Protein AF-A0A3R8J783-F1 (afdb_monomer_lite)

Organism: NCBI:txid2306423

Foldseek 3Di:
DQQCVLVVVLVVVLCVPDDPVLNVLDDDDDFPCCVPPNVRLQVVLCVCVVVVPPDAAEAEGRCFALPQKAKEAAPVVVVVLVVFDPSHHYDYCPVAPPVRADNRYIYIHPFDDDDRDGHHDDPVVRVVGGDPVSSVVSSVRVSRSVSVVSD

Structure (mmCIF, N/CA/C/O backbone):
data_AF-A0A3R8J783-F1
#
_entry.id   AF-A0A3R8J783-F1
#
loop_
_atom_site.group_PDB
_atom_site.id
_atom_site.type_symbol
_atom_site.label_atom_id
_atom_site.label_alt_id
_atom_site.label_comp_id
_atom_site.label_asym_id
_atom_site.label_entity_id
_atom_site.label_seq_id
_atom_site.pdbx_PDB_ins_code
_atom_site.Cartn_x
_atom_site.Cartn_y
_atom_site.Cartn_z
_atom_site.occupancy
_atom_site.B_iso_or_equiv
_atom_site.auth_seq_id
_atom_site.auth_comp_id
_atom_site.auth_asym_id
_atom_site.auth_atom_id
_atom_site.pdbx_PDB_model_num
ATOM 1 N N . PHE A 1 1 ? 17.919 -7.942 -4.696 1.00 45.06 1 PHE A N 1
ATOM 2 C CA . PHE A 1 1 ? 17.877 -7.763 -3.219 1.00 45.06 1 PHE A CA 1
ATOM 3 C C . PHE A 1 1 ? 17.360 -6.378 -2.814 1.00 45.06 1 PHE A C 1
ATOM 5 O O . PHE A 1 1 ? 16.583 -6.298 -1.880 1.00 45.06 1 PHE A O 1
ATOM 12 N N . VAL A 1 2 ? 17.714 -5.292 -3.517 1.00 56.81 2 VAL A N 1
ATOM 13 C CA . VAL A 1 2 ? 17.330 -3.912 -3.137 1.00 56.81 2 VAL A CA 1
ATOM 14 C C . VAL A 1 2 ? 15.831 -3.606 -3.300 1.00 56.81 2 VAL A C 1
ATOM 16 O O . VAL A 1 2 ? 15.268 -2.865 -2.499 1.00 56.81 2 VAL A O 1
ATOM 19 N N . ARG A 1 3 ? 15.166 -4.215 -4.295 1.00 65.81 3 ARG A N 1
ATOM 20 C CA . ARG A 1 3 ? 13.807 -3.848 -4.740 1.00 65.81 3 ARG A CA 1
ATOM 21 C C . ARG A 1 3 ? 12.763 -3.674 -3.630 1.00 65.81 3 ARG A C 1
ATOM 23 O O . ARG A 1 3 ? 12.056 -2.677 -3.643 1.00 65.81 3 ARG A O 1
ATOM 30 N N . ASN A 1 4 ? 12.674 -4.613 -2.686 1.00 73.94 4 ASN A N 1
ATOM 31 C CA . ASN A 1 4 ? 11.639 -4.611 -1.641 1.00 73.94 4 ASN A CA 1
ATOM 32 C C . ASN A 1 4 ? 12.165 -4.347 -0.224 1.00 73.94 4 ASN A C 1
ATOM 34 O O . ASN A 1 4 ? 11.372 -4.250 0.710 1.00 73.94 4 ASN A O 1
ATOM 38 N N . THR A 1 5 ? 13.476 -4.155 -0.049 1.00 76.31 5 THR A N 1
ATOM 39 C CA . THR A 1 5 ? 14.065 -3.819 1.258 1.00 76.31 5 THR A CA 1
ATOM 40 C C . THR A 1 5 ? 13.466 -2.536 1.830 1.00 76.31 5 THR A C 1
ATOM 42 O O . THR A 1 5 ? 13.195 -2.461 3.026 1.00 76.31 5 THR A O 1
ATOM 45 N N . LEU A 1 6 ? 13.180 -1.550 0.977 1.00 73.56 6 LEU A N 1
ATOM 46 C CA . LEU A 1 6 ? 12.559 -0.300 1.414 1.00 73.56 6 LEU A CA 1
ATOM 47 C C . LEU A 1 6 ? 11.098 -0.471 1.826 1.00 73.56 6 LEU A C 1
ATOM 49 O O . LEU A 1 6 ? 10.693 0.114 2.825 1.00 73.56 6 LEU A O 1
ATOM 53 N N . SER A 1 7 ? 10.337 -1.335 1.151 1.00 78.38 7 SER A N 1
ATOM 54 C CA . SER A 1 7 ? 8.989 -1.715 1.595 1.00 78.38 7 SER A CA 1
ATOM 55 C C . SER A 1 7 ? 9.024 -2.305 3.010 1.00 78.38 7 SER A C 1
ATOM 57 O O . SER A 1 7 ? 8.191 -1.965 3.848 1.00 78.38 7 SER A O 1
ATOM 59 N N . VAL A 1 8 ? 10.032 -3.132 3.314 1.00 81.88 8 VAL A N 1
ATOM 60 C CA . VAL A 1 8 ? 10.222 -3.711 4.654 1.00 81.88 8 VAL A CA 1
ATOM 61 C C . VAL A 1 8 ? 10.590 -2.644 5.684 1.00 81.88 8 VAL A C 1
ATOM 63 O O . VAL A 1 8 ? 9.961 -2.579 6.741 1.00 81.88 8 VAL A O 1
ATOM 66 N N . ILE A 1 9 ? 11.569 -1.784 5.386 1.00 79.56 9 ILE A N 1
ATOM 67 C CA . ILE A 1 9 ? 11.960 -0.674 6.272 1.00 79.56 9 ILE A CA 1
ATOM 68 C C . ILE A 1 9 ? 10.755 0.238 6.542 1.00 79.56 9 ILE A C 1
ATOM 70 O O . ILE A 1 9 ? 10.516 0.622 7.689 1.00 79.56 9 ILE A O 1
ATOM 74 N N . PHE A 1 10 ? 9.941 0.498 5.517 1.00 77.69 10 PHE A N 1
ATOM 75 C CA . PHE A 1 10 ? 8.705 1.263 5.624 1.00 77.69 10 PHE A CA 1
ATOM 76 C C . PHE A 1 10 ? 7.692 0.647 6.571 1.00 77.69 10 PHE A C 1
ATOM 78 O O . PHE A 1 10 ? 7.193 1.326 7.468 1.00 77.69 10 PHE A O 1
ATOM 85 N N . MET A 1 11 ? 7.448 -0.653 6.450 1.00 83.38 11 MET A N 1
ATOM 86 C CA . MET A 1 11 ? 6.570 -1.367 7.374 1.00 83.38 11 MET A CA 1
ATOM 87 C C . MET A 1 11 ? 7.075 -1.294 8.821 1.00 83.38 11 MET A C 1
ATOM 89 O O . MET A 1 11 ? 6.285 -1.073 9.743 1.00 83.38 11 MET A O 1
ATOM 93 N N . VAL A 1 12 ? 8.387 -1.434 9.034 1.00 84.56 12 VAL A N 1
ATOM 94 C CA . VAL A 1 12 ? 8.988 -1.374 10.373 1.00 84.56 12 VAL A CA 1
ATOM 95 C C . VAL A 1 12 ? 8.840 0.016 10.992 1.00 84.56 12 VAL A C 1
ATOM 97 O O . VAL A 1 12 ? 8.398 0.126 12.137 1.00 84.56 12 VAL A O 1
ATOM 100 N N . ASP A 1 13 ? 9.161 1.087 10.268 1.00 82.31 13 ASP A N 1
ATOM 101 C CA . ASP A 1 13 ? 9.027 2.440 10.814 1.00 82.31 13 ASP A CA 1
ATOM 102 C C . ASP A 1 13 ? 7.554 2.869 10.973 1.00 82.31 13 ASP A C 1
ATOM 104 O O . ASP A 1 13 ? 7.203 3.449 12.004 1.00 82.31 13 ASP A O 1
ATOM 108 N N . MET A 1 14 ? 6.644 2.452 10.079 1.00 80.50 14 MET A N 1
ATOM 109 C CA . MET A 1 14 ? 5.197 2.562 10.317 1.00 80.50 14 MET A CA 1
ATOM 110 C C . MET A 1 14 ? 4.784 1.949 11.654 1.00 80.50 14 MET A C 1
ATOM 112 O O . MET A 1 14 ? 4.089 2.597 12.439 1.00 80.50 14 MET A O 1
ATOM 116 N N . CYS A 1 15 ? 5.237 0.730 11.950 1.00 83.75 15 CYS A N 1
ATOM 117 C CA . CYS A 1 15 ? 4.935 0.062 13.214 1.00 83.75 15 CYS A CA 1
ATOM 118 C C . CYS A 1 15 ? 5.426 0.869 14.433 1.00 83.75 15 CYS A C 1
ATOM 120 O O . CYS A 1 15 ? 4.730 0.960 15.454 1.00 83.75 15 CYS A O 1
ATOM 122 N N . ARG A 1 16 ? 6.603 1.503 14.322 1.00 84.19 16 ARG A N 1
ATOM 123 C CA . ARG A 1 16 ? 7.183 2.342 15.384 1.00 84.19 16 ARG A CA 1
ATOM 124 C C . ARG A 1 16 ? 6.367 3.608 15.641 1.00 84.19 16 ARG A C 1
ATOM 126 O O . ARG A 1 16 ? 6.186 3.963 16.804 1.00 84.19 16 ARG A O 1
ATOM 133 N N . LYS A 1 17 ? 5.860 4.261 14.592 1.00 81.19 17 LYS A N 1
ATOM 134 C CA . LYS A 1 17 ? 5.083 5.512 14.708 1.00 81.19 17 LYS A CA 1
ATOM 135 C C . LYS A 1 17 ? 3.609 5.296 15.071 1.00 81.19 17 LYS A C 1
ATOM 137 O O . LYS A 1 17 ? 2.943 6.232 15.502 1.00 81.19 17 LYS A O 1
ATOM 142 N N . MET A 1 18 ? 3.089 4.076 14.940 1.00 83.25 18 MET A N 1
ATOM 143 C CA . MET A 1 18 ? 1.726 3.748 15.366 1.00 83.25 18 MET A CA 1
ATOM 144 C C . MET A 1 18 ? 1.544 3.860 16.887 1.00 83.25 18 MET A C 1
ATOM 146 O O . MET A 1 18 ? 2.431 3.558 17.687 1.00 83.25 18 MET A O 1
ATOM 150 N N . THR A 1 19 ? 0.336 4.218 17.312 1.00 86.88 19 THR A N 1
ATOM 151 C CA . THR A 1 19 ? -0.083 4.090 18.712 1.00 86.88 19 THR A CA 1
ATOM 152 C C . THR A 1 19 ? -0.263 2.618 19.100 1.00 86.88 19 THR A C 1
ATOM 154 O O . THR A 1 19 ? -0.437 1.739 18.253 1.00 86.88 19 THR A O 1
ATOM 157 N N . SER A 1 20 ? -0.291 2.332 20.406 1.00 89.31 20 SER A N 1
ATOM 158 C CA . SER A 1 20 ? -0.575 0.977 20.909 1.00 89.31 20 SER A CA 1
ATOM 159 C C . SER A 1 20 ? -1.919 0.435 20.399 1.00 89.31 20 SER A C 1
ATOM 161 O O . SER A 1 20 ? -2.016 -0.743 20.061 1.00 89.31 20 SER A O 1
ATOM 163 N N . GLN A 1 21 ? -2.944 1.290 20.267 1.00 87.06 21 GLN A N 1
ATOM 164 C CA . GLN A 1 21 ? -4.237 0.862 19.729 1.00 87.06 21 GLN A CA 1
ATOM 165 C C . GLN A 1 21 ? -4.188 0.543 18.231 1.00 87.06 21 GLN A C 1
ATOM 167 O O . GLN A 1 21 ? -4.730 -0.470 17.798 1.00 87.06 21 GLN A O 1
ATOM 172 N N . GLN A 1 22 ? -3.508 1.369 17.434 1.00 84.00 22 GLN A N 1
ATOM 173 C CA . GLN A 1 22 ? -3.337 1.097 16.003 1.00 84.00 22 GLN A CA 1
ATOM 174 C C . GLN A 1 22 ? -2.565 -0.209 15.777 1.00 84.00 22 GLN A C 1
ATOM 176 O O . GLN A 1 22 ? -2.986 -1.035 14.967 1.00 84.00 22 GLN A O 1
ATOM 181 N N . ARG A 1 23 ? -1.502 -0.461 16.558 1.00 85.94 23 ARG A N 1
ATOM 182 C CA . ARG A 1 23 ? -0.726 -1.709 16.468 1.00 85.94 23 ARG A CA 1
ATOM 183 C C . ARG A 1 23 ? -1.563 -2.958 16.749 1.00 85.94 23 ARG A C 1
ATOM 185 O O . ARG A 1 23 ? -1.402 -3.947 16.051 1.00 85.94 23 ARG A O 1
ATOM 192 N N . LYS A 1 24 ? -2.493 -2.920 17.711 1.00 86.31 24 LYS A N 1
ATOM 193 C CA . LYS A 1 24 ? -3.377 -4.065 18.025 1.00 86.31 24 LYS A CA 1
ATOM 194 C C . LYS A 1 24 ? -4.328 -4.445 16.886 1.00 86.31 24 LYS A C 1
ATOM 196 O O . LYS A 1 24 ? -4.844 -5.557 16.879 1.00 86.31 24 LYS A O 1
ATOM 201 N N . LYS A 1 25 ? -4.587 -3.520 15.959 1.00 85.31 25 LYS A N 1
ATOM 202 C CA . LYS A 1 25 ? -5.507 -3.699 14.826 1.00 85.31 25 LYS A CA 1
ATOM 203 C C . LYS A 1 25 ? -4.783 -3.883 13.490 1.00 85.31 25 LYS A C 1
ATOM 205 O O . LYS A 1 25 ? -5.444 -3.999 12.463 1.00 85.31 25 LYS A O 1
ATOM 210 N N . THR A 1 26 ? -3.451 -3.889 13.498 1.00 85.88 26 THR A N 1
ATOM 211 C CA . THR A 1 26 ? -2.624 -3.923 12.290 1.00 85.88 26 THR A CA 1
ATOM 212 C C . THR A 1 26 ? -1.791 -5.195 12.264 1.00 85.88 26 THR A C 1
ATOM 214 O O . THR A 1 26 ? -1.151 -5.542 13.253 1.00 85.88 26 THR A O 1
ATOM 217 N N . VAL A 1 27 ? -1.771 -5.872 11.117 1.00 88.12 27 VAL A N 1
ATOM 218 C CA . VAL A 1 27 ? -0.911 -7.032 10.869 1.00 88.12 27 VAL A CA 1
ATOM 219 C C . VAL A 1 27 ? 0.046 -6.688 9.737 1.00 88.12 27 VAL A C 1
ATOM 221 O O . VAL A 1 27 ? -0.380 -6.233 8.679 1.00 88.12 27 VAL A O 1
ATOM 224 N N . PHE A 1 28 ? 1.335 -6.922 9.966 1.00 88.25 28 PHE A N 1
ATOM 225 C CA . PHE A 1 28 ? 2.373 -6.812 8.947 1.00 88.25 28 PHE A CA 1
ATOM 226 C C . PHE A 1 28 ? 2.659 -8.208 8.396 1.00 88.25 28 PHE A C 1
ATOM 228 O O . PHE A 1 28 ? 2.979 -9.117 9.161 1.00 88.25 28 PHE A O 1
ATOM 235 N N . ALA A 1 29 ? 2.523 -8.382 7.083 1.00 88.25 29 ALA A N 1
ATOM 236 C CA . ALA A 1 29 ? 2.762 -9.652 6.409 1.00 88.25 29 ALA A CA 1
ATOM 237 C C . ALA A 1 29 ? 3.863 -9.489 5.361 1.00 88.25 29 ALA A C 1
ATOM 239 O O . ALA A 1 29 ? 3.795 -8.599 4.518 1.00 88.25 29 ALA A O 1
ATOM 240 N N . PHE A 1 30 ? 4.855 -10.373 5.411 1.00 87.31 30 PHE A N 1
ATOM 241 C CA . PHE A 1 30 ? 5.923 -10.464 4.423 1.00 87.31 30 PHE A CA 1
ATOM 242 C C . PHE A 1 30 ? 5.697 -11.738 3.623 1.00 87.31 30 PHE A C 1
ATOM 244 O O . PHE A 1 30 ? 5.645 -12.828 4.192 1.00 87.31 30 PHE A O 1
ATOM 251 N N . THR A 1 31 ? 5.499 -11.599 2.318 1.00 84.56 31 THR A N 1
ATOM 252 C CA . THR A 1 31 ? 5.172 -12.728 1.447 1.00 84.56 31 THR A CA 1
ATOM 253 C C . THR A 1 31 ? 6.358 -13.077 0.570 1.00 84.56 31 THR A C 1
ATOM 255 O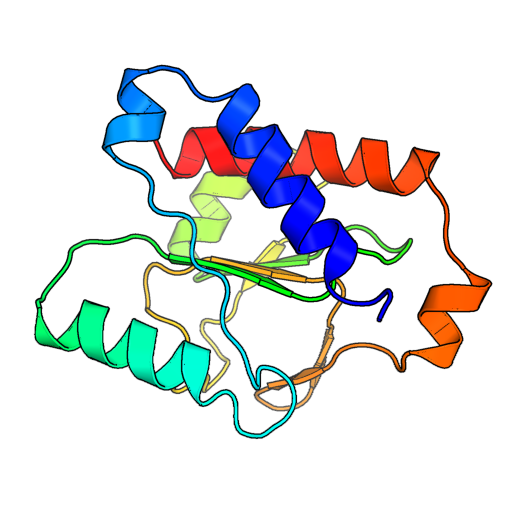 O . THR A 1 31 ? 6.911 -12.201 -0.095 1.00 84.56 31 THR A O 1
ATOM 258 N N . ASP A 1 32 ? 6.703 -14.358 0.529 1.00 77.88 32 ASP A N 1
ATOM 259 C CA . ASP A 1 32 ? 7.722 -14.873 -0.378 1.00 77.88 32 ASP A CA 1
ATOM 260 C C . ASP A 1 32 ? 7.142 -15.159 -1.777 1.00 77.88 32 ASP A C 1
ATOM 262 O O . ASP A 1 32 ? 5.919 -15.241 -1.959 1.00 77.88 32 ASP A O 1
ATOM 266 N N . ASN A 1 33 ? 8.020 -15.320 -2.768 1.00 74.06 33 ASN A N 1
ATOM 267 C CA . ASN A 1 33 ? 7.681 -15.577 -4.170 1.00 74.06 33 ASN A CA 1
ATOM 268 C C . ASN A 1 33 ? 6.782 -14.491 -4.794 1.00 74.06 33 ASN A C 1
ATOM 270 O O . ASN A 1 33 ? 5.899 -14.777 -5.601 1.00 74.06 33 ASN A O 1
ATOM 274 N N . GLY A 1 34 ? 6.994 -13.221 -4.430 1.00 67.25 34 GLY A N 1
ATOM 275 C CA . GLY A 1 34 ? 6.268 -12.088 -5.023 1.00 67.25 34 GLY A CA 1
ATOM 276 C C . GLY A 1 34 ? 6.528 -11.927 -6.528 1.00 67.25 34 GLY A C 1
ATOM 277 O O . GLY A 1 34 ? 5.617 -11.601 -7.285 1.00 67.25 34 GLY A O 1
ATOM 278 N N . CYS A 1 35 ? 7.752 -12.224 -6.974 1.00 65.88 35 CYS A N 1
ATOM 279 C CA . CYS A 1 35 ? 8.139 -12.165 -8.388 1.00 65.88 35 CYS A CA 1
A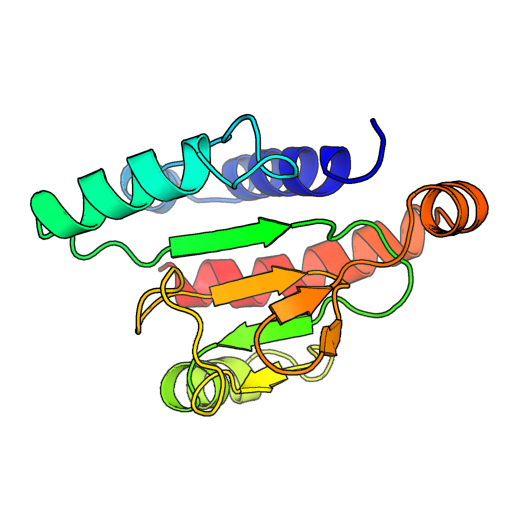TOM 280 C C . CYS A 1 35 ? 7.759 -13.433 -9.171 1.00 65.88 35 CYS A C 1
ATOM 282 O O . CYS A 1 35 ? 7.509 -13.355 -10.371 1.00 65.88 35 CYS A O 1
ATOM 284 N N . GLU A 1 36 ? 7.695 -14.586 -8.501 1.00 64.88 36 GLU A N 1
ATOM 285 C CA . GLU A 1 36 ? 7.393 -15.886 -9.107 1.00 64.88 36 GLU A CA 1
ATOM 286 C C . GLU A 1 36 ? 5.972 -16.318 -8.723 1.00 64.88 36 GLU A C 1
ATOM 288 O O . GLU A 1 36 ? 5.719 -16.891 -7.664 1.00 64.88 36 GLU A O 1
ATOM 293 N N . ASN A 1 37 ? 5.008 -16.007 -9.593 1.00 69.38 37 ASN A N 1
ATOM 294 C CA . ASN A 1 37 ? 3.593 -16.401 -9.486 1.00 69.38 37 ASN A CA 1
ATOM 295 C C . ASN A 1 37 ? 2.813 -15.849 -8.274 1.00 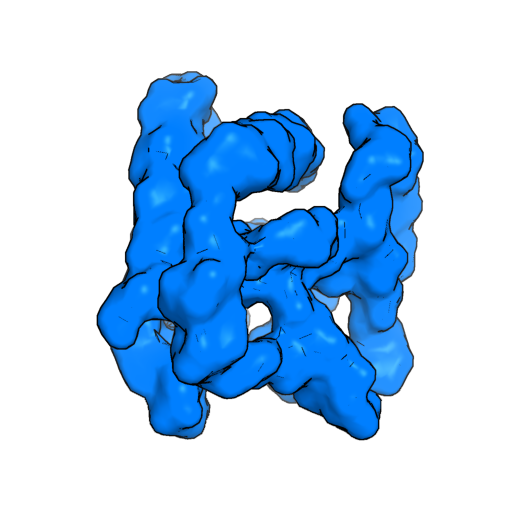69.38 37 ASN A C 1
ATOM 297 O O . ASN A 1 37 ? 1.634 -16.171 -8.114 1.00 69.38 37 ASN A O 1
ATOM 301 N N . ARG A 1 38 ? 3.417 -14.987 -7.441 1.00 75.19 38 ARG A N 1
ATOM 302 C CA . ARG A 1 38 ? 2.762 -14.299 -6.307 1.00 75.19 38 ARG A CA 1
ATOM 303 C C . ARG A 1 38 ? 2.140 -15.266 -5.290 1.00 75.19 38 ARG A C 1
ATOM 305 O O . ARG A 1 38 ? 1.136 -14.950 -4.652 1.00 75.19 38 ARG A O 1
ATOM 312 N N . ASN A 1 39 ? 2.717 -16.458 -5.127 1.00 78.62 39 ASN A N 1
ATOM 313 C CA . ASN A 1 39 ? 2.106 -17.544 -4.350 1.00 78.62 39 ASN A CA 1
ATOM 314 C C . ASN A 1 39 ? 1.834 -17.166 -2.886 1.00 78.62 39 ASN A C 1
ATOM 316 O O . ASN A 1 39 ? 0.739 -17.426 -2.383 1.00 78.62 39 ASN A O 1
ATOM 320 N N . GLY A 1 40 ? 2.788 -16.511 -2.213 1.00 81.88 40 GLY A N 1
ATOM 321 C CA . GLY A 1 40 ? 2.607 -16.077 -0.825 1.00 81.88 40 GLY A CA 1
ATOM 322 C C . GLY A 1 40 ? 1.472 -15.060 -0.670 1.00 81.88 40 GLY A C 1
ATOM 323 O O . GLY A 1 40 ? 0.628 -15.198 0.217 1.00 81.88 40 GLY A O 1
ATOM 324 N N . GLN A 1 41 ? 1.401 -14.083 -1.578 1.00 82.06 41 GLN A N 1
ATOM 325 C CA . GLN A 1 41 ? 0.333 -13.080 -1.610 1.00 82.06 41 GLN A CA 1
ATOM 326 C C . GLN A 1 41 ? -1.029 -13.729 -1.881 1.00 82.06 41 GLN A C 1
ATOM 328 O O . GLN A 1 41 ? -1.990 -13.470 -1.159 1.00 82.06 41 GLN A O 1
ATOM 333 N N . ASN A 1 42 ? -1.111 -14.621 -2.869 1.00 82.38 42 ASN A N 1
ATOM 334 C CA . ASN A 1 42 ? -2.343 -15.324 -3.221 1.00 82.38 42 ASN A CA 1
ATOM 335 C C . ASN A 1 42 ? -2.878 -16.167 -2.060 1.00 82.38 42 ASN A C 1
ATOM 337 O O . ASN A 1 42 ? -4.078 -16.147 -1.787 1.00 82.38 42 ASN A O 1
ATOM 341 N N . MET A 1 43 ? -1.995 -16.870 -1.350 1.00 83.50 43 MET A N 1
ATOM 342 C CA . MET A 1 43 ? -2.367 -17.660 -0.180 1.00 83.50 43 MET A CA 1
ATOM 343 C C . MET A 1 43 ? -2.919 -16.777 0.948 1.00 83.50 43 MET A C 1
ATOM 345 O O . MET A 1 43 ? -3.971 -17.085 1.508 1.00 83.50 43 MET A O 1
ATOM 349 N N . LEU A 1 44 ? -2.254 -15.655 1.244 1.00 85.00 44 LEU A N 1
ATOM 350 C CA . LEU A 1 44 ? -2.697 -14.710 2.271 1.00 85.00 44 LEU A CA 1
ATOM 351 C C . LEU A 1 44 ? -4.054 -14.085 1.928 1.00 85.00 44 LEU A C 1
ATOM 353 O O . LEU A 1 44 ? -4.956 -14.050 2.762 1.00 85.00 44 LEU A O 1
ATOM 357 N N . LEU A 1 45 ? -4.220 -13.610 0.695 1.00 81.38 45 LEU A N 1
ATOM 358 C CA . LEU A 1 45 ? -5.462 -12.979 0.253 1.00 81.38 45 LEU A CA 1
ATOM 359 C C . LEU A 1 45 ? -6.624 -13.966 0.213 1.00 81.38 45 LEU A C 1
ATOM 361 O O . LEU A 1 45 ? -7.736 -13.618 0.613 1.00 81.38 45 LEU A O 1
ATOM 365 N N . LYS A 1 46 ? -6.363 -15.206 -0.215 1.00 83.38 46 LYS A N 1
ATOM 366 C CA . LYS A 1 46 ? -7.342 -16.288 -0.134 1.00 83.38 46 LYS A CA 1
ATOM 367 C C . LYS A 1 46 ? -7.772 -16.513 1.313 1.00 83.38 46 LYS A C 1
ATOM 369 O O . LYS A 1 46 ? -8.965 -16.509 1.583 1.00 83.38 46 LYS A O 1
ATOM 374 N N . TYR A 1 47 ? -6.827 -16.595 2.249 1.00 84.31 47 TYR A N 1
ATOM 375 C CA . TYR A 1 47 ? -7.142 -16.737 3.671 1.00 84.31 47 TYR A CA 1
ATOM 376 C C . TYR A 1 47 ? -7.991 -15.570 4.202 1.00 84.31 47 TYR A C 1
ATOM 378 O O . TYR A 1 47 ? -9.001 -15.798 4.864 1.00 84.31 47 TYR A O 1
ATOM 386 N N . ILE A 1 48 ? -7.634 -14.322 3.884 1.00 83.12 48 ILE A N 1
ATOM 387 C CA . ILE A 1 48 ? -8.402 -13.129 4.288 1.00 83.12 48 ILE A CA 1
ATOM 388 C C . ILE A 1 48 ? -9.839 -13.200 3.754 1.00 83.12 48 ILE A C 1
ATOM 390 O O . ILE A 1 48 ? -10.790 -12.951 4.499 1.00 83.12 48 ILE A O 1
ATOM 394 N N . LYS A 1 49 ? -10.000 -13.563 2.476 1.00 77.75 49 LYS A N 1
ATOM 395 C CA . LYS A 1 49 ? -11.300 -13.671 1.806 1.00 77.75 49 LYS A CA 1
ATOM 396 C C . LYS A 1 49 ? -12.155 -14.793 2.394 1.00 77.75 49 LYS A C 1
ATOM 398 O O . LYS A 1 49 ? -13.317 -14.553 2.719 1.00 77.75 49 LYS A O 1
ATOM 403 N N . ASP A 1 50 ? -11.579 -15.981 2.551 1.00 79.88 50 ASP A N 1
ATOM 404 C CA . ASP A 1 50 ? -12.276 -17.179 3.027 1.00 79.88 50 ASP A CA 1
ATOM 405 C C . ASP A 1 50 ? -12.734 -17.018 4.486 1.00 79.88 50 ASP A C 1
ATOM 407 O O . ASP A 1 50 ? -13.798 -17.504 4.861 1.00 79.88 50 ASP A O 1
ATOM 411 N N . ASN A 1 51 ? -11.992 -16.252 5.293 1.00 78.69 51 ASN A N 1
ATOM 412 C CA . ASN A 1 51 ? -12.352 -15.949 6.680 1.00 78.69 51 ASN A CA 1
ATOM 413 C C . ASN A 1 51 ? -13.239 -14.698 6.832 1.00 78.69 51 ASN A C 1
ATOM 415 O O . ASN A 1 51 ? -13.425 -14.218 7.949 1.00 78.69 51 ASN A O 1
ATOM 419 N N . GLN A 1 52 ? -13.756 -14.138 5.728 1.00 63.69 52 GLN A N 1
ATOM 420 C CA . GLN A 1 52 ? -14.548 -12.898 5.696 1.00 63.69 52 GLN A CA 1
ATOM 421 C C . GLN A 1 52 ? -13.925 -11.744 6.495 1.00 63.69 52 GLN A C 1
ATOM 423 O O . GLN A 1 52 ? -14.626 -10.852 6.981 1.00 63.69 52 GLN A O 1
ATOM 428 N N . ALA A 1 53 ? -12.599 -11.738 6.634 1.00 64.12 53 ALA A N 1
ATOM 429 C CA . ALA A 1 53 ? -11.927 -10.713 7.398 1.00 64.12 53 ALA A CA 1
ATOM 430 C C . ALA A 1 53 ? -12.197 -9.369 6.714 1.00 64.12 53 ALA A C 1
ATOM 432 O O . ALA A 1 53 ? -11.864 -9.161 5.546 1.00 64.12 53 ALA A O 1
ATOM 433 N N . HIS A 1 54 ? -12.808 -8.427 7.435 1.00 68.31 54 HIS A N 1
ATOM 434 C CA . HIS A 1 54 ? -13.023 -7.056 6.962 1.00 68.31 54 HIS A CA 1
ATOM 435 C C . HIS A 1 54 ? -11.720 -6.238 6.971 1.00 68.31 54 HIS A C 1
ATOM 437 O O . HIS A 1 54 ? -11.711 -5.066 7.349 1.00 68.31 54 HIS A O 1
ATOM 443 N N . ALA A 1 55 ? -10.612 -6.859 6.570 1.00 76.00 55 ALA A N 1
ATOM 444 C CA . ALA A 1 55 ? -9.312 -6.230 6.499 1.00 76.00 55 ALA A CA 1
ATOM 445 C C . ALA A 1 55 ? -9.253 -5.284 5.294 1.00 76.00 55 ALA A C 1
ATOM 447 O O . ALA A 1 55 ? -9.726 -5.599 4.201 1.00 76.00 55 ALA A O 1
ATOM 448 N N . LYS A 1 56 ? -8.662 -4.109 5.508 1.00 82.44 56 LYS A N 1
ATOM 449 C CA . LYS A 1 56 ? -8.140 -3.277 4.425 1.00 82.44 56 LYS A CA 1
ATOM 450 C C . LYS A 1 56 ? -6.707 -3.750 4.193 1.00 82.44 56 LYS A C 1
ATOM 452 O O . LYS A 1 56 ? -5.931 -3.756 5.148 1.00 82.44 56 LYS A O 1
ATOM 457 N N . VAL A 1 57 ? -6.367 -4.167 2.977 1.00 85.62 57 VAL A N 1
ATOM 458 C CA . VAL A 1 57 ? -5.005 -4.617 2.663 1.00 85.62 57 VAL A CA 1
ATOM 459 C C . VAL A 1 57 ? -4.248 -3.487 1.982 1.00 85.62 57 VAL A C 1
ATOM 461 O O . VAL A 1 57 ? -4.761 -2.849 1.064 1.00 85.62 57 VAL A O 1
ATOM 464 N N . ILE A 1 58 ? -3.031 -3.233 2.453 1.00 85.81 58 ILE A N 1
ATOM 465 C CA . ILE A 1 58 ? -2.120 -2.262 1.853 1.00 85.81 58 ILE A CA 1
ATOM 466 C C . ILE A 1 58 ? -0.928 -3.039 1.318 1.00 85.81 58 ILE A C 1
ATOM 468 O O . ILE A 1 58 ? -0.188 -3.652 2.084 1.00 85.81 58 ILE A O 1
ATOM 472 N N . HIS A 1 59 ? -0.780 -3.036 0.000 1.00 86.00 59 HIS A N 1
ATOM 473 C CA . HIS A 1 59 ? 0.301 -3.709 -0.703 1.00 86.00 59 HIS A CA 1
ATOM 474 C C . HIS A 1 59 ? 1.432 -2.707 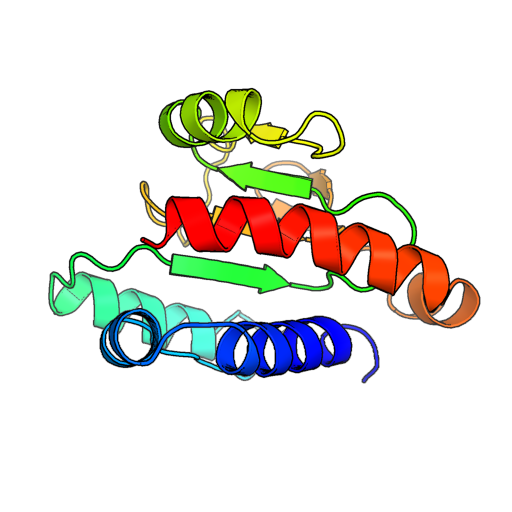-0.924 1.00 86.00 59 HIS A C 1
ATOM 476 O O . HIS A 1 59 ? 1.201 -1.625 -1.463 1.00 86.00 59 HIS A O 1
ATOM 482 N N . LEU A 1 60 ? 2.643 -3.069 -0.509 1.00 82.38 60 LEU A N 1
ATOM 483 C CA . LEU A 1 60 ? 3.854 -2.273 -0.695 1.00 82.38 60 LEU A CA 1
ATOM 484 C C . LEU A 1 60 ? 4.796 -3.065 -1.594 1.00 82.38 60 LEU A C 1
ATOM 486 O O . LEU A 1 60 ? 5.331 -4.087 -1.166 1.00 82.38 60 LEU A O 1
ATOM 490 N N . ASP A 1 61 ? 4.988 -2.608 -2.827 1.00 79.06 61 ASP A N 1
ATOM 491 C CA . ASP A 1 61 ? 5.832 -3.311 -3.791 1.00 79.06 61 ASP A CA 1
ATOM 492 C C . ASP A 1 61 ? 6.729 -2.332 -4.539 1.00 79.06 61 ASP A C 1
ATOM 494 O O . ASP A 1 61 ? 6.254 -1.449 -5.250 1.00 79.06 61 ASP A O 1
ATOM 498 N N . CYS A 1 62 ? 8.037 -2.492 -4.364 1.00 76.25 62 CYS A N 1
ATOM 499 C CA . CYS A 1 62 ? 9.080 -1.675 -4.967 1.00 76.25 62 CYS A CA 1
ATOM 500 C C . CYS A 1 62 ? 8.809 -0.173 -4.838 1.00 76.25 62 CYS A C 1
ATOM 502 O O . CYS A 1 62 ? 8.693 0.513 -5.849 1.00 76.25 62 CYS A O 1
ATOM 504 N N . ILE A 1 63 ? 8.717 0.316 -3.596 1.00 74.94 63 ILE A N 1
ATOM 505 C CA . ILE A 1 63 ? 8.561 1.747 -3.252 1.00 74.94 63 ILE A CA 1
ATOM 506 C C . ILE A 1 63 ? 9.905 2.507 -3.202 1.00 74.94 63 ILE A C 1
ATOM 508 O O . ILE A 1 63 ? 10.033 3.541 -2.551 1.00 74.94 63 ILE A O 1
ATOM 512 N N . ALA A 1 64 ? 10.934 1.918 -3.808 1.00 62.44 64 ALA A N 1
ATOM 513 C CA . ALA A 1 64 ? 12.334 2.279 -3.648 1.00 62.44 64 ALA A CA 1
ATOM 514 C C . ALA A 1 64 ? 12.861 3.300 -4.672 1.00 62.44 64 ALA A C 1
ATOM 516 O O . ALA A 1 64 ? 14.008 3.721 -4.546 1.00 62.44 64 ALA A O 1
ATOM 517 N N . ASP A 1 65 ? 12.075 3.648 -5.694 1.00 65.94 65 ASP A N 1
ATOM 518 C CA . ASP A 1 65 ? 12.537 4.485 -6.808 1.00 65.94 65 ASP A CA 1
ATOM 519 C C . ASP A 1 65 ? 12.271 5.987 -6.592 1.00 65.94 65 ASP A C 1
ATOM 521 O O . ASP A 1 65 ? 11.394 6.393 -5.825 1.00 65.94 65 ASP A O 1
ATOM 525 N N . LEU A 1 66 ? 13.023 6.800 -7.339 1.00 53.19 66 LEU A N 1
ATOM 526 C CA . LEU A 1 66 ? 13.077 8.261 -7.310 1.00 53.19 66 LEU A CA 1
ATOM 527 C C . LEU A 1 66 ? 11.790 8.966 -7.746 1.00 53.19 66 LEU A C 1
ATOM 529 O O . LEU A 1 66 ? 11.526 10.095 -7.339 1.00 53.19 66 LEU A O 1
ATOM 533 N N . SER A 1 67 ? 11.000 8.341 -8.615 1.00 59.59 67 SER A N 1
ATOM 534 C CA . SER A 1 67 ? 9.752 8.933 -9.101 1.00 59.59 67 SER A CA 1
ATOM 535 C C . SER A 1 67 ? 8.661 8.724 -8.056 1.00 59.59 67 SER A C 1
ATOM 537 O O . SER A 1 67 ? 8.461 7.599 -7.634 1.00 59.59 67 SER A O 1
ATOM 539 N N . SER A 1 68 ? 7.989 9.779 -7.591 1.00 68.81 68 SER A N 1
ATOM 540 C CA . SER A 1 68 ? 7.015 9.724 -6.487 1.00 68.81 68 SER A CA 1
ATOM 541 C C . SER A 1 68 ? 6.148 8.448 -6.493 1.00 68.81 68 SER A C 1
ATOM 543 O O . SER A 1 68 ? 5.591 8.102 -7.540 1.00 68.81 68 SER A O 1
ATOM 545 N N . PRO A 1 69 ? 6.020 7.738 -5.355 1.00 74.88 69 PRO A N 1
ATOM 546 C CA . PRO A 1 69 ? 5.265 6.494 -5.285 1.00 74.88 69 PRO A CA 1
ATOM 547 C C . PRO A 1 69 ? 3.827 6.726 -5.740 1.00 74.88 69 PRO A C 1
ATOM 549 O O . PRO A 1 69 ? 3.177 7.702 -5.355 1.00 74.88 69 PRO A O 1
ATOM 552 N N . VAL A 1 70 ? 3.325 5.807 -6.559 1.00 82.19 70 VAL A N 1
ATOM 553 C CA . VAL A 1 70 ? 1.961 5.859 -7.067 1.00 82.19 70 VAL A CA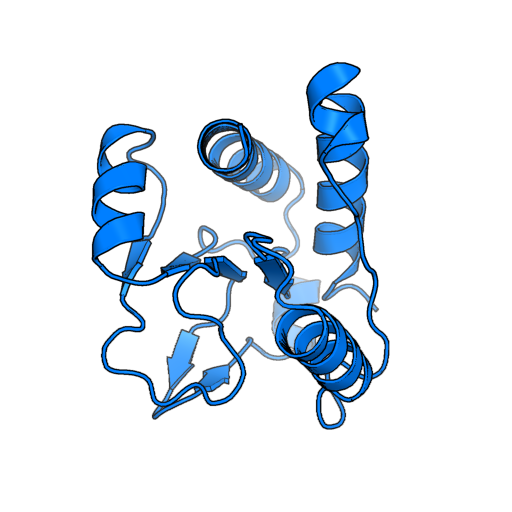 1
ATOM 554 C C . VAL A 1 70 ? 1.074 5.021 -6.163 1.00 82.19 70 VAL A C 1
ATOM 556 O O . VAL A 1 70 ? 1.381 3.865 -5.861 1.00 82.19 70 VAL A O 1
ATOM 559 N N . ILE A 1 71 ? -0.045 5.605 -5.748 1.00 85.44 71 ILE A N 1
ATOM 560 C CA . ILE A 1 71 ? -1.087 4.909 -5.008 1.00 85.44 71 ILE A CA 1
ATOM 561 C C . ILE A 1 71 ? -2.191 4.510 -5.979 1.00 85.44 71 ILE A C 1
ATOM 563 O O . ILE A 1 71 ? -2.898 5.347 -6.542 1.00 85.44 71 ILE A O 1
ATOM 567 N N . TYR A 1 72 ? -2.355 3.206 -6.124 1.00 85.81 72 TYR A N 1
ATOM 568 C CA . TYR A 1 72 ? -3.401 2.569 -6.895 1.00 85.81 72 TYR A CA 1
ATOM 569 C C . TYR A 1 72 ? -4.521 2.108 -5.961 1.00 85.81 72 TYR A C 1
ATOM 571 O O . TYR A 1 72 ? -4.290 1.330 -5.034 1.00 85.81 72 TYR A O 1
ATOM 579 N N . ALA A 1 73 ? -5.740 2.592 -6.188 1.00 86.69 73 ALA A N 1
ATOM 580 C CA . ALA A 1 73 ? -6.911 2.211 -5.401 1.00 86.69 73 ALA A CA 1
ATOM 581 C C . ALA A 1 73 ? -8.201 2.403 -6.208 1.00 86.69 73 ALA A C 1
ATOM 583 O O . ALA A 1 73 ? -8.187 2.974 -7.294 1.00 86.69 73 ALA A O 1
ATOM 584 N N . ASN A 1 74 ? -9.336 1.935 -5.689 1.00 86.56 74 ASN A N 1
ATOM 585 C CA . ASN A 1 74 ? -10.626 2.237 -6.315 1.00 86.56 74 ASN A CA 1
ATOM 586 C C . ASN A 1 74 ? -10.935 3.752 -6.240 1.00 86.56 74 ASN A C 1
ATOM 588 O O . ASN A 1 74 ? -10.456 4.451 -5.336 1.00 86.56 74 ASN A O 1
ATOM 592 N N . SER A 1 75 ? -11.801 4.273 -7.118 1.00 85.69 75 SER A N 1
ATOM 593 C CA . SER A 1 75 ? -12.100 5.720 -7.140 1.00 85.69 75 SER A CA 1
ATOM 594 C C . SER A 1 75 ? -12.709 6.236 -5.830 1.00 85.69 75 SER A C 1
ATOM 596 O O . SER A 1 75 ? -12.561 7.406 -5.479 1.00 85.69 75 SER A O 1
ATOM 598 N N . LYS A 1 76 ? -13.403 5.379 -5.067 1.00 84.88 76 LYS A N 1
ATOM 599 C CA . LYS A 1 76 ? -13.988 5.759 -3.768 1.00 84.88 76 LYS A CA 1
ATOM 600 C C . LYS A 1 76 ? -12.923 6.005 -2.698 1.00 84.88 76 LYS A C 1
ATOM 602 O O . LYS A 1 76 ? -13.143 6.832 -1.818 1.00 84.88 76 LYS A O 1
ATOM 607 N N . ILE A 1 77 ? -11.818 5.266 -2.732 1.00 85.19 77 ILE A N 1
ATOM 608 C CA . ILE A 1 77 ? -10.674 5.417 -1.834 1.00 85.19 77 ILE A CA 1
ATOM 609 C C . ILE A 1 77 ? -9.844 6.613 -2.284 1.00 85.19 77 ILE A C 1
ATOM 611 O O . ILE A 1 77 ? -9.500 7.430 -1.438 1.00 85.19 77 ILE A O 1
ATOM 615 N N . ILE A 1 78 ? -9.615 6.776 -3.590 1.00 85.88 78 ILE A N 1
ATOM 616 C CA . ILE A 1 78 ? -8.896 7.934 -4.143 1.00 85.88 78 ILE A CA 1
ATOM 617 C C . ILE A 1 78 ? -9.518 9.243 -3.670 1.00 85.88 78 ILE A C 1
ATOM 619 O O . ILE A 1 78 ? -8.823 10.041 -3.056 1.00 85.88 78 ILE A O 1
ATOM 623 N N . LYS A 1 79 ? -10.841 9.400 -3.787 1.00 84.56 79 LYS A N 1
ATOM 624 C CA . LYS A 1 79 ? -11.546 10.594 -3.284 1.00 84.56 79 LYS A CA 1
ATOM 625 C C . LYS A 1 79 ? -11.323 10.878 -1.795 1.00 84.56 79 LYS A C 1
ATOM 627 O O . LYS A 1 79 ? -11.417 12.021 -1.364 1.00 84.56 79 LYS A O 1
ATOM 632 N N . LYS A 1 80 ? -11.060 9.849 -0.981 1.00 81.62 80 LYS A N 1
ATOM 633 C CA . LYS A 1 80 ? -10.740 10.017 0.449 1.00 81.62 80 LYS A CA 1
ATOM 634 C C . LYS A 1 80 ? -9.287 10.429 0.684 1.00 81.62 80 LYS A C 1
ATOM 636 O O . LYS A 1 80 ? -9.002 11.008 1.730 1.00 81.62 80 LYS A O 1
ATOM 641 N N . LEU A 1 81 ? -8.390 10.091 -0.241 1.00 77.75 81 LEU A N 1
ATOM 642 C CA . LEU A 1 81 ? -6.961 10.395 -0.184 1.00 77.75 81 LEU A CA 1
ATOM 643 C C . LEU A 1 81 ? -6.633 11.757 -0.815 1.00 77.75 81 LEU A C 1
ATOM 645 O O . LEU A 1 81 ? -5.782 12.458 -0.281 1.00 77.75 81 LEU A O 1
ATOM 649 N N . GLU A 1 82 ? -7.350 12.170 -1.868 1.00 76.81 82 GLU A N 1
ATOM 650 C CA . GLU A 1 82 ? -7.187 13.467 -2.560 1.00 76.81 82 GLU A CA 1
ATOM 651 C C . GLU A 1 82 ? -7.287 14.680 -1.616 1.00 76.81 82 GLU A C 1
ATOM 653 O O . GLU A 1 82 ? -6.717 15.731 -1.888 1.00 76.81 82 GLU A O 1
ATOM 658 N N . GLY A 1 83 ? -7.979 14.543 -0.480 1.00 67.44 83 GLY A N 1
ATOM 659 C CA . GLY A 1 83 ? -8.101 15.596 0.532 1.00 67.44 83 GLY A CA 1
ATOM 660 C C . GLY A 1 83 ? -6.994 15.626 1.595 1.00 67.44 83 GLY A C 1
ATOM 661 O O . GLY A 1 83 ? -7.090 16.434 2.516 1.00 67.44 83 GLY A O 1
ATOM 662 N N . GLN A 1 84 ? -5.999 14.733 1.535 1.00 67.75 84 GLN A N 1
ATOM 663 C CA . GLN A 1 84 ? -5.025 14.543 2.623 1.00 67.75 84 GLN A CA 1
ATOM 664 C C . GLN A 1 84 ? -3.601 14.992 2.281 1.00 67.75 84 GLN A C 1
ATOM 666 O O . GLN A 1 84 ? -2.892 15.437 3.187 1.00 67.75 84 GLN A O 1
ATOM 671 N N . ASP A 1 85 ? -3.187 14.898 1.013 1.00 64.88 85 ASP A N 1
ATOM 672 C CA . ASP A 1 85 ? -1.846 15.293 0.572 1.00 64.88 85 ASP A CA 1
ATOM 673 C C . ASP A 1 85 ? -1.796 15.563 -0.946 1.00 64.88 85 ASP A C 1
ATOM 675 O O . ASP A 1 85 ? -2.285 14.755 -1.735 1.00 64.88 85 ASP A O 1
ATOM 679 N N . GLN A 1 86 ? -1.207 16.694 -1.351 1.00 59.03 86 GLN A N 1
ATOM 680 C CA . GLN A 1 86 ? -1.106 17.119 -2.755 1.00 59.03 86 GLN A CA 1
ATOM 681 C C . GLN A 1 86 ? 0.085 16.491 -3.497 1.00 59.03 86 GLN A C 1
ATOM 683 O O . GLN A 1 86 ? 0.141 16.577 -4.721 1.00 59.03 86 GLN A O 1
ATOM 688 N N . GLU A 1 87 ? 1.031 15.861 -2.792 1.00 68.06 87 GLU A N 1
ATOM 689 C CA . GLU A 1 87 ? 2.220 15.262 -3.419 1.00 68.06 87 GLU A CA 1
ATOM 690 C C . GLU A 1 87 ? 2.004 13.809 -3.886 1.00 68.06 87 GLU A C 1
ATOM 692 O O . GLU A 1 87 ? 2.884 13.217 -4.513 1.00 68.06 87 GLU A O 1
ATOM 697 N N . LEU A 1 88 ? 0.844 13.210 -3.598 1.00 70.94 88 LEU A N 1
ATOM 698 C CA . LEU A 1 88 ? 0.565 11.819 -3.946 1.00 70.94 88 LEU A CA 1
ATOM 699 C C . LEU A 1 88 ? 0.064 11.679 -5.381 1.00 70.94 88 LEU A C 1
ATOM 701 O O . LEU A 1 88 ? -0.943 12.266 -5.774 1.00 70.94 88 LEU A O 1
ATOM 705 N N . ILE A 1 89 ? 0.713 10.803 -6.147 1.00 81.25 89 ILE A N 1
ATOM 706 C CA . ILE A 1 89 ? 0.202 10.388 -7.451 1.00 81.25 89 ILE A CA 1
ATOM 707 C C . ILE A 1 89 ? -0.850 9.305 -7.212 1.00 81.25 89 ILE A C 1
ATOM 709 O O . ILE A 1 89 ? -0.523 8.167 -6.877 1.00 81.25 89 ILE A O 1
ATOM 713 N N . LEU A 1 90 ? -2.121 9.656 -7.383 1.00 84.50 90 LEU A N 1
ATOM 714 C CA . LEU A 1 90 ? -3.246 8.739 -7.209 1.00 84.50 90 LEU A CA 1
ATOM 715 C C . LEU A 1 90 ? -3.726 8.234 -8.573 1.00 84.50 90 LEU A C 1
ATOM 717 O O . LEU A 1 90 ? -3.924 9.021 -9.499 1.00 84.50 90 LEU A O 1
ATOM 721 N N . LYS A 1 91 ? -3.930 6.922 -8.709 1.00 86.81 91 LYS A N 1
ATOM 722 C CA . LYS A 1 91 ? -4.447 6.306 -9.938 1.00 86.81 91 LYS A CA 1
ATOM 723 C C . LYS A 1 91 ? -5.539 5.292 -9.641 1.00 86.81 91 LYS A C 1
ATOM 725 O O . LYS A 1 91 ? -5.380 4.428 -8.781 1.00 86.81 91 LYS A O 1
ATOM 730 N N . SER A 1 92 ? -6.646 5.390 -10.374 1.00 85.00 92 SER A N 1
ATOM 731 C CA . SER A 1 92 ? -7.748 4.438 -10.237 1.00 85.00 92 SER A CA 1
ATOM 732 C C . SER A 1 92 ? -7.390 3.093 -10.849 1.00 85.00 92 SER A C 1
ATOM 734 O O . SER A 1 92 ? -6.780 3.034 -11.915 1.00 85.00 92 SER A O 1
ATOM 736 N N . ILE A 1 93 ? -7.793 2.023 -10.169 1.00 80.75 93 ILE A N 1
ATOM 737 C CA . ILE A 1 93 ? -7.739 0.651 -10.691 1.00 80.75 93 ILE A CA 1
ATOM 738 C C . ILE A 1 93 ? -9.116 0.116 -11.080 1.00 80.75 93 ILE A C 1
ATOM 740 O O . ILE A 1 93 ? -9.235 -1.070 -11.357 1.00 80.75 93 ILE A O 1
ATOM 744 N N . ASP A 1 94 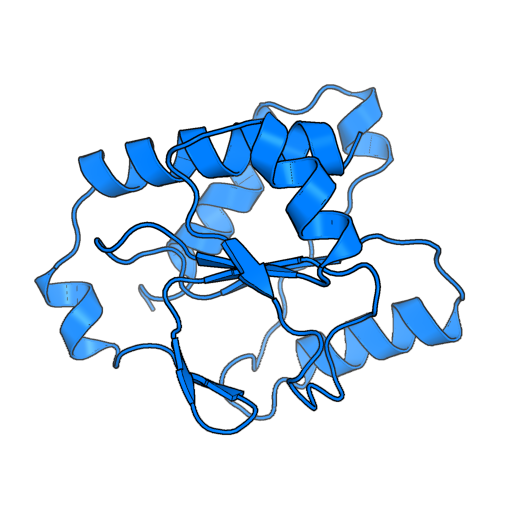? -10.159 0.955 -11.092 1.00 76.69 94 ASP A N 1
ATOM 745 C CA . ASP A 1 94 ? -11.532 0.505 -11.377 1.00 76.69 94 ASP A CA 1
ATOM 746 C C . ASP A 1 94 ? -11.681 -0.131 -12.771 1.00 76.69 94 ASP A C 1
ATOM 748 O O . ASP A 1 94 ? -12.576 -0.946 -12.981 1.00 76.69 94 ASP A O 1
ATOM 752 N N . GLU A 1 95 ? -10.793 0.227 -13.702 1.00 63.72 95 GLU A N 1
ATOM 753 C CA . GLU A 1 95 ? -10.751 -0.289 -15.075 1.00 63.72 95 GLU A CA 1
ATOM 754 C C . GLU A 1 95 ? -9.734 -1.428 -15.264 1.00 63.72 95 GLU A C 1
ATOM 756 O O . GLU A 1 95 ? -9.639 -1.992 -16.351 1.00 63.72 95 GLU A O 1
ATOM 761 N N . LEU A 1 96 ? -8.971 -1.783 -14.223 1.00 64.62 96 LEU A N 1
ATOM 762 C CA . LEU A 1 96 ? -7.970 -2.845 -14.291 1.00 64.62 96 LEU A CA 1
ATOM 763 C C . LEU A 1 96 ? -8.551 -4.160 -13.793 1.00 64.62 96 LEU A C 1
ATOM 765 O O . LEU A 1 96 ? -9.013 -4.264 -12.657 1.00 64.62 96 LEU A O 1
ATOM 769 N N . ASP A 1 97 ? -8.449 -5.196 -14.623 1.00 56.81 97 ASP A N 1
ATOM 770 C CA . ASP A 1 97 ? -8.848 -6.558 -14.269 1.00 56.81 97 ASP A CA 1
ATOM 771 C C . ASP A 1 97 ? -7.780 -7.237 -13.395 1.00 56.81 97 ASP A C 1
ATOM 773 O O . ASP A 1 97 ? -7.102 -8.193 -13.776 1.00 56.81 97 ASP A O 1
ATOM 777 N N . TYR A 1 98 ? -7.563 -6.680 -12.204 1.00 60.22 98 TYR A N 1
ATOM 778 C CA . TYR A 1 98 ? -6.658 -7.250 -11.219 1.00 60.22 98 TYR A CA 1
ATOM 779 C C . TYR A 1 98 ? -7.411 -8.284 -10.382 1.00 60.22 98 TYR A C 1
ATOM 781 O O . TYR A 1 98 ? -7.968 -7.973 -9.329 1.00 60.22 98 TYR A O 1
ATOM 789 N N . ALA A 1 99 ? -7.365 -9.549 -10.806 1.00 54.22 99 ALA A N 1
ATOM 790 C CA . ALA A 1 99 ? -7.999 -10.678 -10.111 1.00 54.22 99 ALA A CA 1
ATOM 791 C C . ALA A 1 99 ? -7.587 -10.837 -8.626 1.00 54.22 99 ALA A C 1
ATOM 793 O O . ALA A 1 99 ? -8.235 -11.562 -7.869 1.00 54.22 99 ALA A O 1
ATOM 794 N N . HIS A 1 100 ? -6.516 -10.158 -8.202 1.00 63.00 100 HIS A N 1
ATOM 795 C CA . HIS A 1 100 ? -5.880 -10.315 -6.896 1.00 63.00 100 HIS A CA 1
ATOM 796 C C . HIS A 1 100 ? -5.950 -9.072 -5.997 1.00 63.00 100 HIS A C 1
ATOM 798 O O . HIS A 1 100 ? -5.531 -9.160 -4.851 1.00 63.00 100 HIS A O 1
ATOM 804 N N . ILE A 1 101 ? -6.456 -7.922 -6.459 1.00 68.56 101 ILE A N 1
ATOM 805 C CA . ILE A 1 101 ? -6.588 -6.735 -5.595 1.00 68.56 101 ILE A CA 1
ATOM 806 C C . ILE A 1 101 ? -8.033 -6.651 -5.104 1.00 68.56 101 ILE A C 1
ATOM 808 O O . ILE A 1 101 ? -8.980 -6.592 -5.887 1.00 68.56 101 ILE A O 1
ATOM 812 N N . GLY A 1 102 ? -8.221 -6.668 -3.786 1.00 70.62 102 GLY A N 1
ATOM 813 C CA . GLY A 1 102 ? -9.538 -6.523 -3.184 1.00 70.62 102 GLY A CA 1
ATOM 814 C C . GLY A 1 102 ? -10.140 -5.143 -3.452 1.00 70.62 102 GLY A C 1
ATOM 815 O O . GLY A 1 102 ? -9.445 -4.135 -3.535 1.00 70.62 102 GLY A O 1
ATOM 816 N N . LYS A 1 103 ? -11.477 -5.047 -3.488 1.00 73.38 103 LYS A N 1
ATOM 817 C CA . LYS A 1 103 ? -12.184 -3.761 -3.672 1.00 73.38 103 LYS A CA 1
ATOM 818 C C . LYS A 1 103 ? -11.836 -2.702 -2.620 1.00 73.38 103 LYS A C 1
ATOM 820 O O . LYS A 1 103 ? -12.201 -1.551 -2.809 1.00 73.38 103 LYS A O 1
ATOM 825 N N . LYS A 1 104 ? -11.249 -3.077 -1.483 1.00 78.38 104 LYS A N 1
ATOM 826 C CA . LYS A 1 104 ? -10.890 -2.168 -0.382 1.00 78.38 104 LYS A CA 1
ATOM 827 C C . LYS A 1 104 ? -9.379 -1.978 -0.243 1.00 78.38 104 LYS A C 1
ATOM 829 O O . LYS A 1 104 ? -8.951 -1.328 0.710 1.00 78.38 104 LYS A O 1
ATOM 834 N N . ASP A 1 105 ? -8.612 -2.560 -1.151 1.00 84.00 105 ASP A N 1
ATOM 835 C CA . ASP A 1 105 ? -7.166 -2.596 -1.062 1.00 84.00 105 ASP A CA 1
ATOM 836 C C . ASP A 1 105 ? -6.560 -1.316 -1.632 1.00 84.00 105 ASP A C 1
ATOM 838 O O . ASP A 1 105 ? -7.154 -0.625 -2.466 1.00 84.00 105 ASP A O 1
ATOM 842 N N . ILE A 1 106 ? -5.351 -1.025 -1.168 1.00 85.88 106 ILE A N 1
ATOM 843 C CA . ILE A 1 106 ? -4.490 0.022 -1.699 1.00 85.88 106 ILE A CA 1
ATOM 844 C C . ILE A 1 106 ? -3.186 -0.638 -2.127 1.00 85.88 106 ILE A C 1
ATOM 846 O O . ILE A 1 106 ? -2.613 -1.406 -1.359 1.00 85.88 106 ILE A O 1
ATOM 850 N N . VAL A 1 107 ? -2.699 -0.330 -3.324 1.00 86.12 107 VAL A N 1
ATOM 851 C CA . VAL A 1 107 ? -1.367 -0.739 -3.780 1.00 86.12 107 VAL A CA 1
ATOM 852 C C . VAL A 1 107 ? -0.486 0.488 -3.909 1.00 86.12 107 VAL A C 1
ATOM 854 O O . VAL A 1 107 ? -0.888 1.483 -4.503 1.00 86.12 107 VAL A O 1
ATOM 857 N N . ILE A 1 108 ? 0.713 0.418 -3.349 1.00 84.69 108 ILE A N 1
ATOM 858 C CA . ILE A 1 108 ? 1.680 1.509 -3.342 1.00 84.69 108 ILE A CA 1
ATOM 859 C C . ILE A 1 108 ? 2.968 0.982 -3.936 1.00 84.69 108 ILE A C 1
ATOM 861 O O . ILE A 1 108 ? 3.534 -0.007 -3.464 1.00 84.69 108 ILE A O 1
ATOM 865 N N . THR A 1 109 ? 3.389 1.622 -5.016 1.00 81.94 109 THR A N 1
ATOM 866 C CA . THR A 1 109 ? 4.459 1.111 -5.863 1.00 81.94 109 THR A CA 1
ATOM 867 C C . THR A 1 109 ? 5.001 2.208 -6.769 1.00 81.94 109 THR A C 1
ATOM 869 O O . THR A 1 109 ? 4.275 3.130 -7.139 1.00 81.94 109 THR A O 1
ATOM 872 N N . ASN A 1 110 ? 6.263 2.094 -7.179 1.00 78.44 110 ASN A N 1
ATOM 873 C CA . ASN A 1 110 ? 6.798 2.859 -8.309 1.00 78.44 110 ASN A CA 1
ATOM 874 C C . ASN A 1 110 ? 6.473 2.201 -9.668 1.00 78.44 110 ASN A C 1
ATOM 876 O O . ASN A 1 110 ? 6.947 2.635 -10.715 1.00 78.44 110 ASN A O 1
ATOM 880 N N . GLY A 1 111 ? 5.682 1.125 -9.672 1.00 75.94 111 GLY A N 1
ATOM 881 C CA . GLY A 1 111 ? 5.235 0.457 -10.883 1.00 75.94 111 GLY A CA 1
ATOM 882 C C . GLY A 1 111 ? 4.260 1.291 -11.718 1.00 75.94 111 GLY A C 1
ATOM 883 O O . GLY A 1 111 ? 3.464 2.096 -11.223 1.00 75.94 111 GLY A O 1
ATOM 884 N N . THR A 1 112 ? 4.288 1.049 -13.024 1.00 74.75 112 THR A N 1
ATOM 885 C CA . THR A 1 112 ? 3.350 1.636 -13.984 1.00 74.75 112 THR A CA 1
ATOM 886 C C . THR A 1 112 ? 2.360 0.586 -14.449 1.00 74.75 112 THR A C 1
ATOM 888 O O . THR A 1 112 ? 2.709 -0.576 -14.642 1.00 74.75 112 THR A O 1
ATOM 891 N N . VAL A 1 113 ? 1.112 0.995 -14.636 1.00 72.19 113 VAL A N 1
ATOM 892 C CA . VAL A 1 113 ? 0.099 0.122 -15.224 1.00 72.19 113 VAL A CA 1
ATOM 893 C C . VAL A 1 113 ? 0.402 -0.067 -16.704 1.00 72.19 113 VAL A C 1
ATOM 895 O O . VAL A 1 113 ? 0.473 0.907 -17.455 1.00 72.19 113 VAL A O 1
ATOM 898 N N . LYS A 1 114 ? 0.546 -1.323 -17.121 1.00 69.81 114 LYS A N 1
ATOM 899 C CA . LYS A 1 114 ? 0.584 -1.728 -18.524 1.00 69.81 114 LYS A CA 1
ATOM 900 C C . LYS A 1 114 ? -0.449 -2.811 -18.769 1.00 69.81 114 LYS A C 1
ATOM 902 O O . LYS A 1 114 ? -0.450 -3.842 -18.095 1.00 69.81 114 LYS A O 1
ATOM 907 N N . GLN A 1 115 ? -1.308 -2.567 -19.760 1.00 68.44 115 GLN A N 1
ATOM 908 C CA . GLN A 1 115 ? -2.458 -3.412 -20.080 1.00 68.44 115 GLN A CA 1
ATOM 909 C C . GLN A 1 115 ? -3.330 -3.604 -18.828 1.00 68.44 115 GLN A C 1
ATOM 911 O O . GLN A 1 115 ? -4.042 -2.680 -18.458 1.00 68.44 115 GLN A O 1
ATOM 916 N N . ASN A 1 116 ? -3.185 -4.735 -18.132 1.00 66.25 116 ASN A N 1
ATOM 917 C CA . ASN A 1 116 ? -3.940 -5.089 -16.927 1.00 66.25 116 ASN A CA 1
ATOM 918 C C . ASN A 1 116 ? -3.042 -5.423 -15.723 1.00 66.25 116 ASN A C 1
ATOM 920 O O . ASN A 1 116 ? -3.505 -6.015 -14.751 1.00 66.25 116 ASN A O 1
ATOM 924 N N . SER A 1 117 ? -1.748 -5.094 -15.778 1.00 65.50 117 SER A N 1
ATOM 925 C CA . SER A 1 117 ? -0.805 -5.388 -14.696 1.00 65.50 117 SER A CA 1
ATOM 926 C C . SER A 1 117 ? -0.010 -4.153 -14.274 1.00 65.50 117 SER A C 1
ATOM 928 O O . SER A 1 117 ? 0.190 -3.231 -15.060 1.00 65.50 117 SER A O 1
ATOM 930 N N . ILE A 1 118 ? 0.431 -4.121 -13.017 1.00 72.69 118 ILE A N 1
ATOM 931 C CA . ILE A 1 118 ? 1.417 -3.154 -12.540 1.00 72.69 118 ILE A CA 1
ATOM 932 C C . ILE A 1 118 ? 2.788 -3.762 -12.825 1.00 72.69 118 ILE A C 1
ATOM 934 O O . ILE A 1 118 ? 3.156 -4.786 -12.246 1.00 72.69 118 ILE A O 1
ATOM 938 N N . GLU A 1 119 ? 3.531 -3.129 -13.726 1.00 73.38 119 GLU A N 1
ATOM 939 C CA . GLU A 1 119 ? 4.897 -3.497 -14.069 1.00 73.38 119 GLU A CA 1
ATOM 940 C C . GLU A 1 119 ? 5.893 -2.569 -13.382 1.00 73.38 119 GLU A C 1
ATOM 942 O O . GLU A 1 119 ? 5.783 -1.342 -13.439 1.00 73.38 119 GLU A O 1
ATOM 947 N N . ILE A 1 120 ? 6.911 -3.165 -12.772 1.00 69.31 120 ILE A N 1
ATOM 948 C CA . ILE A 1 120 ? 7.951 -2.454 -12.030 1.00 69.31 120 ILE A CA 1
ATOM 949 C C . ILE A 1 120 ? 9.213 -2.391 -12.891 1.00 69.31 120 ILE A C 1
ATOM 951 O O . ILE A 1 120 ? 9.634 -3.408 -13.451 1.00 69.31 120 ILE A O 1
ATOM 955 N N . ALA A 1 121 ? 9.847 -1.218 -12.958 1.00 62.53 121 ALA A N 1
ATOM 956 C CA . ALA A 1 121 ? 11.097 -1.007 -13.688 1.00 62.53 121 ALA A CA 1
ATOM 957 C C . ALA A 1 121 ? 12.197 -2.001 -13.262 1.00 62.53 121 ALA A C 1
ATOM 959 O O . ALA A 1 121 ? 12.305 -2.361 -12.088 1.00 62.53 121 ALA A O 1
ATOM 960 N N . SER A 1 122 ? 13.003 -2.475 -14.218 1.00 62.94 122 SER A N 1
ATOM 961 C CA . SER A 1 122 ? 14.014 -3.528 -14.004 1.00 62.94 122 SER A CA 1
ATOM 962 C C . SER A 1 122 ? 15.032 -3.191 -12.902 1.00 62.94 122 SER A C 1
ATOM 964 O O . SER A 1 122 ? 15.420 -2.034 -12.766 1.00 62.94 122 SER A O 1
ATOM 966 N N . GLU A 1 123 ? 15.550 -4.204 -12.194 1.00 58.62 123 GLU A N 1
ATOM 967 C CA . GLU A 1 123 ? 16.481 -4.052 -11.053 1.00 58.62 123 GLU A CA 1
ATOM 968 C C . GLU A 1 123 ? 17.714 -3.181 -11.340 1.00 58.62 123 GLU A C 1
ATOM 970 O O . GLU A 1 123 ? 18.082 -2.351 -10.512 1.00 58.62 123 GLU A O 1
ATOM 975 N N . LYS A 1 124 ? 18.304 -3.297 -12.538 1.00 54.59 124 LYS A N 1
ATOM 976 C CA . LYS A 1 124 ? 19.492 -2.519 -12.941 1.00 54.59 124 LYS A CA 1
ATOM 977 C C . LYS A 1 124 ? 19.256 -1.007 -12.984 1.00 54.59 124 LYS A C 1
ATOM 979 O O . LYS A 1 124 ? 20.202 -0.242 -12.831 1.00 54.59 124 LYS A O 1
ATOM 984 N N . LEU A 1 125 ? 18.016 -0.575 -13.220 1.00 56.00 125 LEU A N 1
ATOM 985 C CA . LEU A 1 125 ? 17.657 0.844 -13.215 1.00 56.00 125 LEU A CA 1
ATOM 986 C C . LEU A 1 125 ? 17.530 1.391 -11.787 1.00 56.00 125 LEU A C 1
ATOM 988 O O . LEU A 1 125 ? 17.840 2.554 -11.564 1.00 56.00 125 LEU A O 1
ATOM 992 N N . MET A 1 126 ? 17.124 0.551 -10.833 1.00 59.38 126 MET A N 1
ATOM 993 C CA . MET A 1 126 ? 16.868 0.946 -9.443 1.00 59.38 126 MET A CA 1
ATOM 994 C C . MET A 1 126 ? 18.171 1.142 -8.655 1.00 59.38 126 MET A C 1
ATOM 996 O O . MET A 1 126 ? 18.301 2.107 -7.914 1.00 59.38 126 MET A O 1
ATOM 1000 N N . GLU A 1 127 ? 19.167 0.265 -8.836 1.00 61.81 127 GLU A N 1
ATOM 1001 C CA . GLU A 1 127 ? 20.453 0.368 -8.117 1.00 61.81 127 GLU A CA 1
ATOM 1002 C C . GLU A 1 127 ? 21.274 1.597 -8.525 1.00 61.81 127 GLU A C 1
ATOM 1004 O O . GLU A 1 127 ? 21.938 2.206 -7.691 1.00 61.81 127 GLU A O 1
ATOM 1009 N N . LYS A 1 128 ? 21.216 1.991 -9.802 1.00 59.81 128 LYS A N 1
ATOM 1010 C CA . LYS A 1 128 ? 21.958 3.152 -10.318 1.00 59.81 128 LYS A CA 1
ATOM 1011 C C . LYS A 1 128 ? 21.414 4.487 -9.794 1.00 59.81 128 LYS A C 1
ATOM 1013 O O . LYS A 1 128 ? 22.137 5.478 -9.783 1.00 59.81 128 LYS A O 1
ATOM 1018 N N . ASN A 1 129 ? 20.150 4.497 -9.391 1.00 60.41 129 ASN A N 1
ATOM 1019 C CA . ASN A 1 129 ? 19.375 5.696 -9.117 1.00 60.41 129 ASN A CA 1
ATOM 1020 C C . ASN A 1 129 ? 18.907 5.746 -7.655 1.00 60.41 129 ASN A C 1
ATOM 1022 O O . ASN A 1 129 ? 17.903 6.372 -7.367 1.00 60.41 129 ASN A O 1
ATOM 1026 N N . PHE A 1 130 ? 19.572 5.065 -6.724 1.00 62.59 130 PHE A N 1
ATOM 1027 C CA . PHE A 1 130 ? 19.173 5.109 -5.318 1.00 62.59 130 PHE A CA 1
ATOM 1028 C C . PHE A 1 130 ? 19.483 6.483 -4.691 1.00 62.59 130 PHE A C 1
ATOM 1030 O O . PHE A 1 130 ? 20.635 6.913 -4.699 1.00 62.59 130 PHE A O 1
ATOM 1037 N N . ASP A 1 131 ? 18.472 7.136 -4.109 1.00 68.06 131 ASP A N 1
ATOM 1038 C CA . ASP A 1 131 ? 18.591 8.393 -3.351 1.00 68.06 131 ASP A CA 1
ATOM 1039 C C . ASP A 1 131 ? 17.863 8.246 -2.010 1.00 68.06 131 ASP A C 1
ATOM 1041 O O . ASP A 1 131 ? 16.650 8.023 -1.958 1.00 68.06 131 ASP A O 1
ATOM 1045 N N . LEU A 1 132 ? 18.625 8.359 -0.924 1.00 67.38 132 LEU A N 1
ATOM 1046 C CA . LEU A 1 132 ? 18.122 8.194 0.433 1.00 67.38 132 LEU A CA 1
ATOM 1047 C C . LEU A 1 132 ? 17.217 9.359 0.866 1.00 67.38 132 LEU A C 1
ATOM 1049 O O . LEU A 1 132 ? 16.214 9.128 1.538 1.00 67.38 132 LEU A O 1
ATOM 1053 N N . ASP A 1 133 ? 17.525 10.589 0.457 1.00 70.56 133 ASP A N 1
ATOM 1054 C CA . ASP A 1 133 ? 16.805 11.785 0.903 1.00 70.56 133 ASP A CA 1
ATOM 1055 C C . ASP A 1 133 ? 15.431 11.862 0.230 1.00 70.56 133 ASP A C 1
ATOM 1057 O O . ASP A 1 133 ? 14.401 12.105 0.872 1.00 70.56 133 ASP A O 1
ATOM 1061 N N . MET A 1 134 ? 15.381 11.587 -1.077 1.00 67.25 134 MET A N 1
ATOM 1062 C CA . MET A 1 134 ? 14.108 11.531 -1.795 1.00 67.25 134 MET A CA 1
ATOM 1063 C C . MET A 1 134 ? 13.251 10.346 -1.342 1.00 67.25 134 MET A C 1
ATOM 1065 O O . MET A 1 134 ? 12.023 10.462 -1.251 1.00 67.25 134 MET A O 1
ATOM 1069 N N . MET A 1 135 ? 13.888 9.230 -0.988 1.00 65.44 135 MET A N 1
ATOM 1070 C CA . MET A 1 135 ? 13.213 8.110 -0.348 1.00 65.44 135 MET A CA 1
ATOM 1071 C C . MET A 1 135 ? 12.571 8.543 0.975 1.00 65.44 135 MET A C 1
ATOM 1073 O O . MET A 1 135 ? 11.380 8.306 1.150 1.00 65.44 135 MET A O 1
ATOM 1077 N N . GLU A 1 136 ? 13.296 9.206 1.882 1.00 69.81 136 GLU A N 1
ATOM 1078 C CA . GLU A 1 136 ? 12.743 9.692 3.157 1.00 69.81 136 GLU A CA 1
ATOM 1079 C C . GLU A 1 136 ? 11.589 10.688 2.970 1.00 69.81 136 GLU A C 1
ATOM 1081 O O . GLU A 1 136 ? 10.612 10.676 3.728 1.00 69.81 136 GLU A O 1
ATOM 1086 N N . LYS A 1 137 ? 11.644 11.532 1.935 1.00 72.06 137 LYS A N 1
ATOM 1087 C CA . LYS A 1 137 ? 10.530 12.426 1.604 1.00 72.06 137 LYS A CA 1
ATOM 1088 C C . LYS A 1 137 ? 9.283 11.636 1.190 1.00 72.06 137 LYS A C 1
ATOM 1090 O O . LYS A 1 137 ? 8.224 11.795 1.800 1.00 72.06 137 LYS A O 1
ATOM 1095 N N . ASN A 1 138 ? 9.419 10.755 0.199 1.00 69.94 138 ASN A N 1
ATOM 1096 C CA . ASN A 1 138 ? 8.328 9.910 -0.302 1.00 69.94 138 ASN A CA 1
ATOM 1097 C C . ASN A 1 138 ? 7.733 9.040 0.816 1.00 69.94 138 ASN A C 1
ATOM 1099 O O . ASN A 1 138 ? 6.516 8.878 0.926 1.00 69.94 138 ASN A O 1
ATOM 1103 N N . PHE A 1 139 ? 8.606 8.538 1.686 1.00 71.38 139 PHE A N 1
ATOM 1104 C CA . PHE A 1 139 ? 8.277 7.777 2.878 1.00 71.38 139 PHE A CA 1
ATOM 1105 C C . PHE A 1 139 ? 7.310 8.539 3.795 1.00 71.38 139 PHE A C 1
ATOM 1107 O O . PHE A 1 139 ? 6.263 8.012 4.175 1.00 71.38 139 PHE A O 1
ATOM 1114 N N . ASN A 1 140 ? 7.625 9.789 4.136 1.00 73.19 140 ASN A N 1
ATOM 1115 C CA . ASN A 1 140 ? 6.821 10.573 5.072 1.00 73.19 140 ASN A CA 1
ATOM 1116 C C . ASN A 1 140 ? 5.438 10.942 4.503 1.00 73.19 140 ASN A C 1
ATOM 1118 O O . ASN A 1 140 ? 4.438 10.813 5.219 1.00 73.19 140 ASN A O 1
ATOM 1122 N N . SER A 1 141 ? 5.357 11.332 3.225 1.00 69.25 141 SER A N 1
ATOM 1123 C CA . SER A 1 141 ? 4.080 11.691 2.579 1.00 69.25 141 SER A CA 1
ATOM 1124 C C . SER A 1 141 ? 3.140 10.483 2.472 1.00 69.25 141 SER A C 1
ATOM 1126 O O . SER A 1 141 ? 1.962 10.553 2.834 1.00 69.25 141 SER A O 1
ATOM 1128 N N . VAL A 1 142 ? 3.667 9.319 2.074 1.00 72.50 142 VAL A N 1
ATOM 1129 C CA . VAL A 1 142 ? 2.885 8.076 1.996 1.00 72.50 142 VAL A CA 1
ATOM 1130 C C . VAL A 1 142 ? 2.418 7.621 3.383 1.00 72.50 142 VAL A C 1
ATOM 1132 O O . VAL A 1 142 ? 1.249 7.279 3.575 1.00 72.50 142 VAL A O 1
ATOM 1135 N N . GLN A 1 143 ? 3.307 7.648 4.376 1.00 73.56 143 GLN A N 1
ATOM 1136 C CA . GLN A 1 143 ? 3.010 7.198 5.734 1.00 73.56 143 GLN A CA 1
ATOM 1137 C C . GLN A 1 143 ? 1.870 7.993 6.384 1.00 73.56 143 GLN A C 1
ATOM 1139 O O . GLN A 1 143 ? 0.985 7.396 7.004 1.00 73.56 143 GLN A O 1
ATOM 1144 N N . LYS A 1 144 ? 1.856 9.321 6.221 1.00 71.44 144 LYS A N 1
ATOM 1145 C CA . LYS A 1 144 ? 0.813 10.195 6.775 1.00 71.44 144 LYS A CA 1
ATOM 1146 C C . LYS A 1 144 ? -0.573 9.834 6.231 1.00 71.44 144 LYS A C 1
ATOM 1148 O O . LYS A 1 144 ? -1.516 9.658 7.004 1.00 71.44 144 LYS A O 1
ATOM 1153 N N . SER A 1 145 ? -0.676 9.659 4.918 1.00 70.00 145 SER A N 1
ATOM 1154 C CA . SER A 1 145 ? -1.939 9.357 4.237 1.00 70.00 145 SER A CA 1
ATOM 1155 C C . SER A 1 145 ? -2.447 7.942 4.529 1.00 70.00 145 SER A C 1
ATOM 1157 O O . SER A 1 145 ? -3.649 7.727 4.702 1.00 70.00 145 SER A O 1
ATOM 1159 N N . ILE A 1 146 ? -1.542 6.968 4.673 1.00 71.69 146 ILE A N 1
ATOM 1160 C CA . ILE A 1 146 ? -1.916 5.593 5.029 1.00 71.69 146 ILE A CA 1
ATOM 1161 C C . ILE A 1 146 ? -2.405 5.475 6.473 1.00 71.69 146 ILE A C 1
ATOM 1163 O O . ILE A 1 146 ? -3.418 4.817 6.712 1.00 71.69 146 ILE A O 1
ATOM 1167 N N . ILE A 1 147 ? -1.696 6.055 7.449 1.00 69.19 147 ILE A N 1
ATOM 1168 C CA . ILE A 1 147 ? -2.056 5.905 8.871 1.00 69.19 147 ILE A CA 1
ATOM 1169 C C . ILE A 1 147 ? -3.478 6.424 9.116 1.00 69.19 147 ILE A C 1
ATOM 1171 O O . ILE A 1 147 ? -4.257 5.783 9.826 1.00 69.19 147 ILE A O 1
ATOM 1175 N N . ASN A 1 148 ? -3.846 7.530 8.469 1.00 67.31 148 ASN A N 1
ATOM 1176 C CA . ASN A 1 148 ? -5.194 8.085 8.535 1.00 67.31 148 ASN A CA 1
ATOM 1177 C C . ASN A 1 148 ? -6.236 7.187 7.857 1.00 67.31 148 ASN A C 1
ATOM 1179 O O . ASN A 1 148 ? -7.347 7.054 8.357 1.00 67.31 148 ASN A O 1
ATOM 1183 N N . PHE A 1 149 ? -5.890 6.542 6.741 1.00 68.44 149 PHE A N 1
ATOM 1184 C CA . PHE A 1 149 ? -6.781 5.594 6.069 1.00 68.44 149 PHE A CA 1
ATOM 1185 C C . PHE A 1 149 ? -6.998 4.293 6.863 1.00 68.44 149 PHE A C 1
ATOM 1187 O O . PHE A 1 149 ? -8.080 3.693 6.797 1.00 68.44 149 PHE A O 1
ATOM 1194 N N . ALA A 1 150 ? -5.968 3.831 7.576 1.00 63.47 150 ALA A N 1
ATOM 1195 C CA . ALA A 1 150 ? -5.989 2.599 8.361 1.00 63.47 150 ALA A CA 1
ATOM 1196 C C . ALA A 1 150 ? -6.685 2.753 9.727 1.00 63.47 150 ALA A C 1
ATOM 1198 O O . ALA A 1 150 ? -7.166 1.753 10.264 1.00 63.47 150 ALA A O 1
ATOM 1199 N N . SER A 1 151 ? -6.746 3.979 10.261 1.00 59.84 151 SER A N 1
ATOM 1200 C CA . SER A 1 151 ? -7.414 4.321 11.530 1.00 59.84 151 SER A CA 1
ATOM 1201 C C . SER A 1 151 ? -8.942 4.338 11.409 1.00 59.84 151 SER A C 1
ATOM 1203 O O . SER A 1 151 ? -9.587 4.079 12.450 1.00 59.84 151 SER A O 1
#

Sequence (151 aa):
FVRNTLSVIFMVDMCRKMTSQQRKKTVFAFTDNGCENRNGQNMLLKYIKDNQAHAKVIHLDCIADLSSPVIYANSKIIKKLEGQDQELILKSIDELDYAHIGKKDIVITNGTVKQNSIEIASEKLMEKNFDLDMMEKNFNSVQKSIINFAS

Radius of gyration: 14.94 Å; chains: 1; bounding box: 36×35×41 Å

pLDDT: mean 74.57, std 9.62, range [45.06, 89.31]

Secondary structure (DSSP, 8-state):
-HHHHHHHHHHHHHHHHS-HHHHHT------S-TTTTTHHHHHHHHHHHHTT--PPPEEEE---SSS--EEEE-HHHHHHHTTT-TT-EEEE-TTS--TTS-TT-EEEES-EEETTEEEPPPHHHHHHT--HHHHHHHHHHHHHHHHHHH-